Protein AF-A0A1G5ZN25-F1 (afdb_monomer_lite)

Foldseek 3Di:
DDDDDDDCVVCVVVVVVVVDDDDPPVVDDDDPDDDDDDDPPPPQDPVNVVVCVVPDDDD

Organism: NCBI:txid1165689

pLDDT: mean 84.42, std 7.14, range [63.66, 92.62]

Sequence (59 aa):
MGLAYLPEDQVTTCLADGRLVRVLADWCAPFAGYHLYYPSRRQATPAFSLLVDALRYRG

Secondary structure (DSSP, 8-state):
-------HHHHHHHHHTTSS----GGGPPPP--------TTS---HHHHHHHHHH----

Radius of gyration: 17.75 Å; chains: 1; bounding box: 34×22×47 Å

InterPro domains:
  IPR005119 LysR, substrate-binding [PF03466] (1-56)

Structure (mmCIF, N/CA/C/O backbone):
data_AF-A0A1G5ZN25-F1
#
_entry.id   AF-A0A1G5ZN25-F1
#
loop_
_atom_site.group_PDB
_atom_site.id
_atom_site.type_symbol
_atom_site.label_atom_id
_atom_site.label_alt_id
_atom_site.label_comp_id
_atom_site.label_asym_id
_atom_site.label_entity_id
_atom_site.label_seq_id
_atom_site.pdbx_PDB_ins_code
_atom_site.Cartn_x
_atom_site.Cartn_y
_atom_site.Cartn_z
_atom_site.occupancy
_atom_site.B_iso_or_equiv
_atom_site.auth_seq_id
_atom_site.auth_comp_id
_atom_site.auth_asym_id
_atom_site.auth_atom_id
_atom_site.pdbx_PDB_model_num
ATOM 1 N N . MET A 1 1 ? -0.611 2.988 24.768 1.00 68.25 1 MET A N 1
ATOM 2 C CA . MET A 1 1 ? -1.487 2.698 23.610 1.00 68.25 1 MET A CA 1
ATOM 3 C C . MET A 1 1 ? -1.542 3.941 22.741 1.00 68.25 1 MET A C 1
ATOM 5 O O . MET A 1 1 ? -1.497 5.028 23.302 1.00 68.25 1 MET A O 1
ATOM 9 N N . GLY A 1 2 ? -1.570 3.798 21.417 1.00 88.62 2 GLY A N 1
ATOM 10 C CA . GLY A 1 2 ? -1.508 4.926 20.487 1.00 88.62 2 GLY A CA 1
ATOM 11 C C . GLY A 1 2 ? -2.036 4.557 19.105 1.00 88.62 2 GLY A C 1
ATOM 12 O O . GLY A 1 2 ? -2.459 3.423 18.888 1.00 88.62 2 GLY A O 1
ATOM 13 N N . LEU A 1 3 ? -2.009 5.525 18.193 1.00 90.31 3 LEU A N 1
ATOM 14 C CA . LEU A 1 3 ? -2.396 5.356 16.796 1.00 90.31 3 LEU A CA 1
ATOM 15 C C . LEU A 1 3 ? -1.144 5.311 15.920 1.00 90.31 3 LEU A C 1
ATOM 17 O O . LEU A 1 3 ? -0.158 5.990 16.208 1.00 90.31 3 LEU A O 1
ATOM 21 N N . ALA A 1 4 ? -1.199 4.530 14.848 1.00 89.00 4 ALA A N 1
ATOM 22 C CA . ALA A 1 4 ? -0.157 4.473 13.835 1.00 89.00 4 ALA A CA 1
ATOM 23 C C . ALA A 1 4 ? -0.784 4.672 12.454 1.00 89.00 4 ALA A C 1
ATOM 25 O O . ALA A 1 4 ? -1.868 4.156 12.185 1.00 89.00 4 ALA A O 1
ATOM 26 N N . TYR A 1 5 ? -0.093 5.417 11.593 1.00 87.69 5 TYR A N 1
ATOM 27 C CA . TYR A 1 5 ? -0.456 5.579 10.190 1.00 87.69 5 TYR A CA 1
ATOM 28 C C . TYR A 1 5 ? 0.498 4.735 9.351 1.00 87.69 5 TYR A C 1
ATOM 30 O O . TYR A 1 5 ? 1.679 5.062 9.228 1.00 87.69 5 TYR A O 1
ATOM 38 N N . LEU A 1 6 ? 0.001 3.604 8.857 1.00 87.44 6 LEU A N 1
ATOM 39 C CA . LEU A 1 6 ? 0.790 2.582 8.176 1.00 87.44 6 LEU A CA 1
ATOM 40 C C . LEU A 1 6 ? 0.029 2.078 6.941 1.00 87.44 6 LEU A C 1
ATOM 42 O O . LEU A 1 6 ? -1.203 2.038 6.970 1.00 87.44 6 LEU A O 1
ATOM 46 N N . PRO A 1 7 ? 0.744 1.664 5.882 1.00 86.62 7 PRO A N 1
ATOM 47 C CA . PRO A 1 7 ? 0.167 0.928 4.761 1.00 86.62 7 PRO A CA 1
ATOM 48 C C . PRO A 1 7 ? -0.605 -0.330 5.198 1.00 86.62 7 PRO A C 1
ATOM 50 O O . PRO A 1 7 ? -0.187 -1.042 6.114 1.00 86.62 7 PRO A O 1
ATOM 53 N N . GLU A 1 8 ? -1.737 -0.599 4.541 1.00 85.69 8 GLU A N 1
ATOM 54 C CA . GLU A 1 8 ? -2.662 -1.683 4.911 1.00 85.69 8 GLU A CA 1
ATOM 55 C C . GLU A 1 8 ? -2.033 -3.079 4.772 1.00 85.69 8 GLU A C 1
ATOM 57 O O . GLU A 1 8 ? -2.286 -3.959 5.598 1.00 85.69 8 GLU A O 1
ATOM 62 N N . ASP A 1 9 ? -1.142 -3.267 3.796 1.00 85.81 9 ASP A N 1
ATOM 63 C CA . ASP A 1 9 ? -0.412 -4.517 3.553 1.00 85.81 9 ASP A CA 1
ATOM 64 C C . ASP A 1 9 ? 0.414 -4.961 4.770 1.00 85.81 9 ASP A C 1
ATOM 66 O O . ASP A 1 9 ? 0.498 -6.151 5.066 1.00 85.81 9 ASP A O 1
ATOM 70 N N . GLN A 1 10 ? 0.952 -4.011 5.538 1.00 87.69 10 GLN A N 1
ATOM 71 C CA . GLN A 1 10 ? 1.758 -4.305 6.726 1.00 87.69 10 GLN A CA 1
ATOM 72 C C . GLN A 1 10 ? 0.921 -4.704 7.945 1.00 87.69 10 GLN A C 1
ATOM 74 O O . GLN A 1 10 ? 1.425 -5.360 8.857 1.00 87.69 10 GLN A O 1
ATOM 79 N N . VAL A 1 11 ? -0.351 -4.300 7.989 1.00 90.94 11 VAL A N 1
ATOM 80 C CA . VAL A 1 11 ? -1.228 -4.490 9.156 1.00 90.94 11 VAL A CA 1
ATOM 81 C C . VAL A 1 11 ? -2.372 -5.466 8.903 1.00 90.94 11 VAL A C 1
ATOM 83 O O . VAL A 1 11 ? -3.103 -5.778 9.840 1.00 90.94 11 VAL A O 1
ATOM 86 N N . THR A 1 12 ? -2.500 -5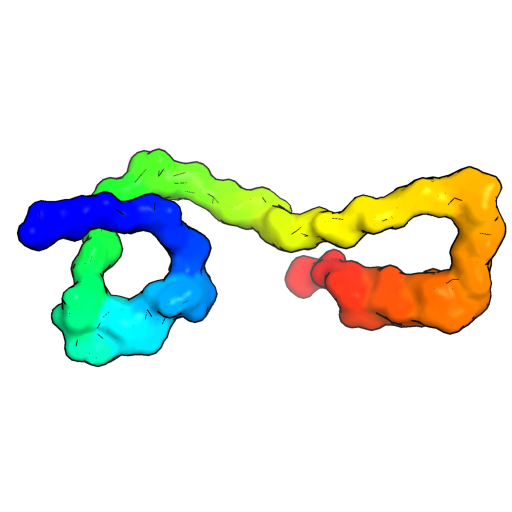.996 7.682 1.00 90.25 12 THR A N 1
ATOM 87 C CA . THR A 1 12 ? -3.591 -6.898 7.275 1.00 90.25 12 THR A CA 1
ATOM 88 C C . THR A 1 12 ? -3.728 -8.092 8.224 1.00 90.25 12 THR A C 1
ATOM 90 O O . THR A 1 12 ? -4.821 -8.356 8.720 1.00 90.25 12 THR A O 1
ATOM 93 N N . THR A 1 13 ? -2.623 -8.765 8.566 1.00 91.44 13 THR A N 1
ATOM 94 C CA . THR A 1 13 ? -2.634 -9.899 9.509 1.00 91.44 13 THR A CA 1
ATOM 95 C C . THR A 1 13 ? -3.091 -9.479 10.905 1.00 91.44 13 THR A C 1
ATOM 97 O O . THR A 1 13 ? -3.925 -10.132 11.517 1.00 91.44 13 THR A O 1
ATOM 100 N N . CYS A 1 14 ? -2.603 -8.344 11.405 1.00 88.88 14 CYS A N 1
ATOM 101 C CA . CYS A 1 14 ? -2.970 -7.844 12.728 1.00 88.88 14 CYS A CA 1
ATOM 102 C C . CYS A 1 14 ? -4.434 -7.381 12.810 1.00 88.88 14 CYS A C 1
ATOM 104 O O . CYS A 1 14 ? -5.034 -7.464 13.881 1.00 88.88 14 CYS A O 1
ATOM 106 N N . LEU A 1 15 ? -4.996 -6.882 11.703 1.00 90.12 15 LEU A N 1
ATOM 107 C CA . LEU A 1 15 ? -6.419 -6.561 11.580 1.00 90.12 15 LEU A CA 1
ATOM 108 C C . LEU A 1 15 ? -7.265 -7.842 11.561 1.00 90.12 15 LEU A C 1
ATOM 110 O O . LEU A 1 15 ? -8.273 -7.906 12.260 1.00 90.12 15 LEU A O 1
ATOM 114 N N . ALA A 1 16 ? -6.835 -8.865 10.815 1.00 91.94 16 ALA A N 1
ATOM 115 C CA . ALA A 1 16 ? -7.507 -10.165 10.767 1.00 91.94 16 ALA A CA 1
ATOM 116 C C . ALA A 1 16 ? -7.509 -10.871 12.136 1.00 91.94 16 ALA A C 1
ATOM 118 O O . ALA A 1 16 ? -8.533 -11.408 12.551 1.00 91.94 16 ALA A O 1
ATOM 119 N N . ASP A 1 17 ? -6.398 -10.788 12.871 1.00 92.62 17 ASP A N 1
ATOM 120 C CA . ASP A 1 17 ? -6.252 -11.338 14.225 1.00 92.62 17 ASP A CA 1
ATOM 121 C C . ASP A 1 17 ? -6.976 -10.503 15.307 1.00 92.62 17 ASP A C 1
ATOM 123 O O . ASP A 1 17 ? -6.935 -10.849 16.489 1.00 92.62 17 ASP A O 1
ATOM 127 N N . GLY A 1 18 ? -7.587 -9.364 14.951 1.00 90.06 18 GLY A N 1
ATOM 128 C CA . GLY A 1 18 ? -8.267 -8.463 15.894 1.00 90.06 18 GLY A CA 1
ATOM 129 C C . GLY A 1 18 ? -7.331 -7.720 16.859 1.00 90.06 18 GLY A C 1
ATOM 130 O O . GLY A 1 18 ? -7.786 -7.097 17.818 1.00 90.06 18 GLY A O 1
ATOM 131 N N . ARG A 1 19 ? -6.015 -7.768 16.618 1.00 90.62 19 ARG A N 1
ATOM 132 C CA . ARG A 1 19 ? -4.991 -7.081 17.424 1.00 90.62 19 ARG A CA 1
ATOM 133 C C . ARG A 1 19 ? -4.916 -5.585 17.123 1.00 90.62 19 ARG A C 1
ATOM 135 O O . ARG A 1 19 ? -4.425 -4.822 17.952 1.00 90.62 19 ARG A O 1
ATOM 142 N N . LEU A 1 20 ? -5.372 -5.180 15.939 1.00 90.75 20 LEU A N 1
ATOM 143 C CA . LEU A 1 20 ? -5.511 -3.790 15.516 1.00 90.75 20 LEU A CA 1
ATOM 144 C C . LEU A 1 20 ? -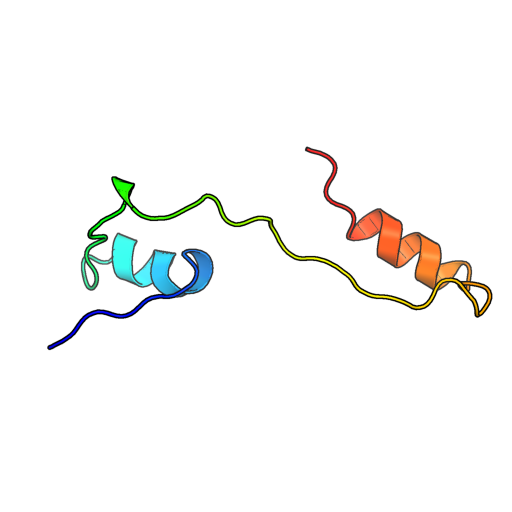6.948 -3.520 15.071 1.00 90.75 20 LEU A C 1
ATOM 146 O O . LEU A 1 20 ? -7.636 -4.406 14.572 1.00 90.75 20 LEU A O 1
ATOM 150 N N . VAL A 1 21 ? -7.377 -2.268 15.215 1.00 89.81 21 VAL A N 1
ATOM 151 C CA . VAL A 1 21 ? -8.669 -1.784 14.724 1.00 89.81 21 VAL A CA 1
ATOM 152 C C . VAL A 1 21 ? -8.412 -0.609 13.793 1.00 89.81 21 VAL A C 1
ATOM 154 O O . VAL A 1 21 ? -7.689 0.324 14.147 1.00 89.81 21 VAL A O 1
ATOM 157 N N . ARG A 1 22 ? -9.005 -0.653 12.598 1.00 88.88 22 ARG A N 1
ATOM 158 C CA . ARG A 1 22 ? -8.954 0.457 11.646 1.00 88.88 22 ARG A CA 1
ATOM 159 C C . ARG A 1 22 ? -9.867 1.581 12.133 1.00 88.88 22 ARG A C 1
ATOM 161 O O . ARG A 1 22 ? -11.054 1.364 12.356 1.00 88.88 22 ARG A O 1
ATOM 168 N N . VAL A 1 23 ? -9.312 2.780 12.272 1.00 90.88 23 VAL A N 1
ATOM 169 C CA . VAL A 1 23 ? -10.031 3.998 12.673 1.00 90.88 23 VAL A CA 1
ATOM 170 C C . VAL A 1 23 ? -9.829 5.084 11.621 1.00 90.88 23 VAL A C 1
ATOM 172 O O . VAL A 1 23 ? -8.857 5.026 10.873 1.00 90.88 23 VAL A O 1
ATOM 175 N N . LEU A 1 24 ? -10.734 6.068 11.561 1.00 89.06 24 LEU A N 1
ATOM 176 C CA . LEU A 1 24 ? -10.649 7.209 10.632 1.00 89.06 24 LEU A CA 1
ATOM 177 C C . LEU A 1 24 ? -10.522 6.805 9.149 1.00 89.06 24 LEU A C 1
ATOM 179 O O . LEU A 1 24 ? -9.909 7.522 8.362 1.00 89.06 24 LEU A O 1
ATOM 183 N N . ALA A 1 25 ? -11.116 5.673 8.756 1.00 85.38 25 ALA A N 1
ATOM 184 C CA . ALA A 1 25 ? -11.068 5.190 7.374 1.00 85.38 25 ALA A CA 1
ATOM 185 C C . ALA A 1 25 ? -11.606 6.230 6.372 1.00 85.38 25 ALA A C 1
ATOM 187 O O . ALA A 1 25 ? -11.030 6.396 5.303 1.00 85.38 25 ALA A O 1
ATOM 188 N N . ASP A 1 26 ? -12.632 6.993 6.762 1.00 85.31 26 ASP A N 1
ATOM 189 C CA . ASP A 1 26 ? -13.253 8.033 5.925 1.00 85.31 26 ASP A CA 1
ATOM 190 C C . ASP A 1 26 ? -12.327 9.228 5.635 1.00 85.31 26 ASP A C 1
ATOM 192 O O . ASP A 1 26 ? -12.589 10.022 4.735 1.00 85.31 26 ASP A O 1
ATOM 196 N N . TRP A 1 27 ? -11.242 9.364 6.399 1.00 85.75 27 TRP A N 1
ATOM 197 C CA . TRP A 1 27 ? -10.280 10.463 6.295 1.00 85.75 27 TRP A CA 1
ATOM 198 C C . TRP A 1 27 ? -8.990 10.044 5.582 1.00 85.75 27 TRP A C 1
ATOM 200 O O . TRP A 1 27 ? -8.073 10.854 5.438 1.00 85.75 27 TRP A O 1
ATOM 210 N N . CYS A 1 28 ? -8.892 8.786 5.142 1.00 83.25 28 CYS A N 1
ATOM 211 C CA . CYS A 1 28 ? -7.709 8.262 4.478 1.00 83.25 28 CYS A CA 1
ATOM 212 C C . CYS A 1 28 ? -7.881 8.333 2.957 1.00 83.25 28 CYS A C 1
ATOM 214 O O . CYS A 1 28 ? -8.756 7.683 2.385 1.00 83.25 28 CYS A O 1
ATOM 216 N N . ALA A 1 29 ? -7.034 9.118 2.290 1.00 83.31 29 ALA A N 1
ATOM 217 C CA . ALA A 1 29 ? -7.029 9.168 0.833 1.00 83.31 29 ALA A CA 1
ATOM 218 C C . ALA A 1 29 ? -6.609 7.804 0.241 1.00 83.31 29 ALA A C 1
ATOM 220 O O . ALA A 1 29 ? -5.786 7.109 0.849 1.00 83.31 29 ALA A O 1
ATOM 221 N N . PRO A 1 30 ? -7.117 7.427 -0.949 1.00 82.44 30 PRO A N 1
ATOM 222 C CA . PRO A 1 30 ? -6.667 6.226 -1.640 1.00 82.44 30 PRO A CA 1
ATOM 223 C C . PRO A 1 30 ? -5.155 6.264 -1.863 1.00 82.44 30 PRO A C 1
ATOM 225 O O . PRO A 1 30 ? -4.602 7.280 -2.294 1.00 82.44 30 PRO A O 1
ATOM 228 N N . PHE A 1 31 ? -4.480 5.151 -1.588 1.00 82.56 31 PHE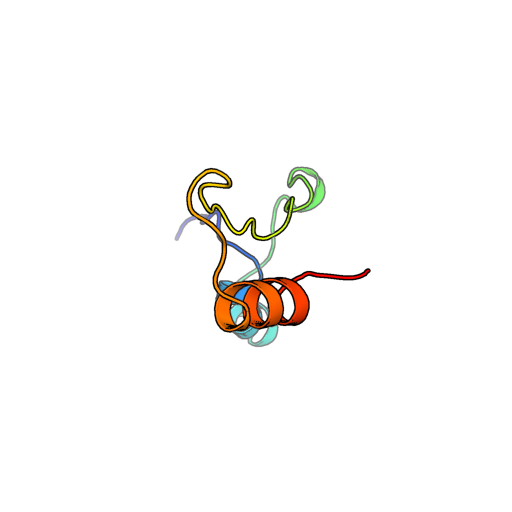 A N 1
ATOM 229 C CA . PHE A 1 31 ? -3.057 5.029 -1.867 1.00 82.56 31 PHE A CA 1
ATOM 230 C C . PHE A 1 31 ? -2.828 5.080 -3.384 1.00 82.56 31 PHE A C 1
ATOM 232 O O . PHE A 1 31 ? -3.387 4.271 -4.121 1.00 82.56 31 PHE A O 1
ATOM 239 N N . ALA A 1 32 ? -1.992 6.014 -3.851 1.00 80.44 32 ALA A N 1
ATOM 240 C CA . ALA A 1 32 ? -1.706 6.214 -5.278 1.00 80.44 32 ALA A CA 1
ATOM 241 C C . ALA A 1 32 ? -0.983 5.021 -5.944 1.00 80.44 32 ALA A C 1
ATOM 243 O O . ALA A 1 32 ? -0.806 5.002 -7.161 1.00 80.44 32 ALA A O 1
ATOM 244 N N . GLY A 1 33 ? -0.591 4.020 -5.152 1.00 84.75 33 GLY A N 1
ATOM 245 C CA . GLY A 1 33 ? 0.154 2.855 -5.596 1.00 84.75 33 GLY A CA 1
ATOM 246 C C . GLY A 1 33 ? 1.664 3.059 -5.502 1.00 84.75 33 GLY A C 1
ATOM 247 O O . GLY A 1 33 ? 2.171 4.118 -5.126 1.00 84.75 33 GLY A O 1
ATOM 248 N N . TYR A 1 34 ? 2.400 2.003 -5.836 1.00 85.88 34 TYR A N 1
ATOM 249 C CA . TYR A 1 34 ? 3.855 2.050 -5.896 1.00 85.88 34 TYR A CA 1
ATOM 250 C C . TYR A 1 34 ? 4.315 2.575 -7.256 1.00 85.88 34 TYR A C 1
ATOM 252 O O . TYR A 1 34 ? 3.856 2.119 -8.304 1.00 85.88 34 TYR A O 1
ATOM 260 N N . HIS A 1 35 ? 5.269 3.505 -7.242 1.00 86.38 35 HIS A N 1
ATOM 261 C CA . HIS A 1 35 ? 5.859 4.069 -8.452 1.00 86.38 35 HIS A CA 1
ATOM 262 C C . HIS A 1 35 ? 7.297 3.578 -8.628 1.00 86.38 35 HIS A C 1
ATOM 264 O O . HIS A 1 35 ? 8.131 3.724 -7.734 1.00 86.38 35 HIS A O 1
ATOM 270 N N . LEU A 1 36 ? 7.605 3.034 -9.806 1.00 85.75 36 LEU A N 1
ATOM 271 C CA . LEU A 1 36 ? 8.966 2.667 -10.188 1.00 85.75 36 LEU A CA 1
ATOM 272 C C . LEU A 1 36 ? 9.653 3.868 -10.854 1.00 85.75 36 LEU A C 1
ATOM 274 O O . LEU A 1 36 ? 9.315 4.234 -11.979 1.00 85.75 36 LEU A O 1
ATOM 278 N N . TYR A 1 37 ? 10.626 4.478 -10.176 1.00 85.50 37 TYR A N 1
ATOM 279 C CA . TYR A 1 37 ? 11.422 5.573 -10.738 1.00 85.50 37 TYR A CA 1
ATOM 280 C C . TYR A 1 37 ? 12.676 5.043 -11.443 1.00 85.50 37 TYR A C 1
ATOM 282 O O . TYR A 1 37 ? 13.501 4.367 -10.829 1.00 85.50 37 TYR A O 1
ATOM 290 N N . TYR A 1 38 ? 12.852 5.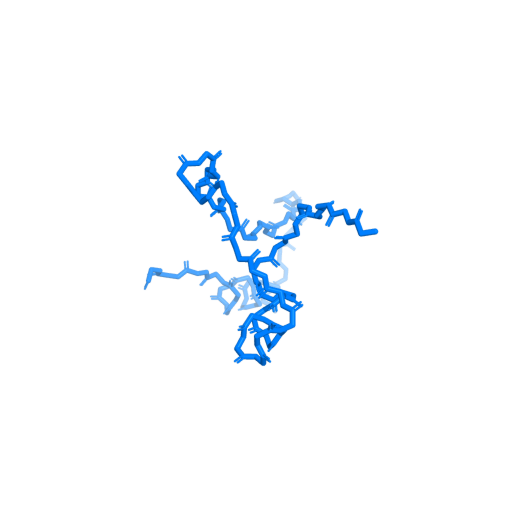392 -12.721 1.00 83.81 38 TYR A N 1
ATOM 291 C CA . TYR A 1 38 ? 14.079 5.113 -13.468 1.00 83.81 38 TYR A CA 1
ATOM 292 C C . TYR A 1 38 ? 14.395 6.219 -14.493 1.00 83.81 38 TYR A C 1
ATOM 294 O O . TYR A 1 38 ? 13.485 6.808 -15.083 1.00 83.81 38 TYR A O 1
ATOM 302 N N . PRO A 1 39 ? 15.682 6.529 -14.739 1.00 78.00 39 PRO A N 1
ATOM 303 C CA . PRO A 1 39 ? 16.075 7.578 -15.672 1.00 78.00 39 PRO A CA 1
ATOM 304 C C . PRO A 1 39 ? 15.953 7.118 -17.132 1.00 78.00 39 PRO A C 1
ATOM 306 O O . PRO A 1 39 ? 16.690 6.252 -17.592 1.00 78.00 39 PRO A O 1
ATOM 309 N N . SER A 1 40 ? 15.092 7.786 -17.904 1.00 67.88 40 SER A N 1
ATOM 310 C CA . SER A 1 40 ? 14.840 7.501 -19.330 1.00 67.88 40 SER A CA 1
ATOM 311 C C . SER A 1 40 ? 16.043 7.714 -20.272 1.00 67.88 40 SER A C 1
ATOM 313 O O . SER A 1 40 ? 15.956 7.370 -21.448 1.00 67.88 40 SER A O 1
ATOM 315 N N . ARG A 1 41 ? 17.139 8.337 -19.811 1.00 66.00 41 ARG A N 1
ATOM 316 C CA . ARG A 1 41 ? 18.207 8.875 -20.685 1.00 66.00 41 ARG A CA 1
ATOM 317 C C . ARG A 1 41 ? 19.376 7.921 -20.947 1.00 66.00 41 ARG A C 1
ATOM 319 O O . ARG A 1 41 ? 20.227 8.228 -21.773 1.00 66.00 41 ARG A O 1
ATOM 326 N N . ARG A 1 42 ? 19.440 6.777 -20.264 1.00 63.66 42 ARG A N 1
ATOM 327 C CA . ARG A 1 42 ? 20.359 5.680 -20.605 1.00 63.66 42 ARG A CA 1
ATOM 328 C C . ARG A 1 42 ? 19.506 4.603 -21.246 1.00 63.66 42 ARG A C 1
ATOM 330 O O . ARG A 1 42 ? 18.533 4.199 -20.622 1.00 63.66 42 ARG A O 1
ATOM 337 N N . GLN A 1 43 ? 19.831 4.204 -22.478 1.00 66.94 43 GLN A N 1
ATOM 338 C CA . GLN A 1 43 ? 19.127 3.139 -23.199 1.00 66.94 43 GLN A CA 1
ATOM 339 C C . GLN A 1 43 ? 18.790 1.997 -22.234 1.00 66.94 43 GLN A C 1
ATOM 341 O O . GLN A 1 43 ? 19.693 1.338 -21.715 1.00 66.94 43 GLN A O 1
ATOM 346 N N . ALA A 1 44 ? 17.499 1.824 -21.940 1.00 68.88 44 ALA A N 1
ATOM 347 C CA . ALA A 1 44 ? 17.031 0.704 -21.145 1.00 68.88 44 ALA A CA 1
ATOM 348 C C . ALA A 1 44 ? 17.472 -0.568 -21.867 1.00 68.88 44 ALA A C 1
AT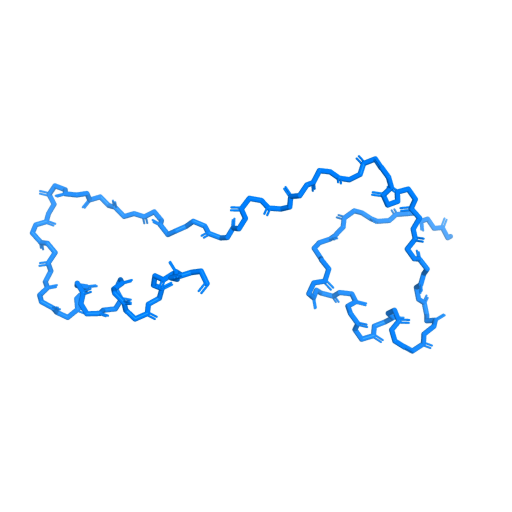OM 350 O O . ALA A 1 44 ? 17.188 -0.744 -23.053 1.00 68.88 44 ALA A O 1
ATOM 351 N N . THR A 1 45 ? 18.220 -1.426 -21.179 1.00 79.38 45 THR A N 1
ATOM 352 C CA . THR A 1 45 ? 18.574 -2.720 -21.753 1.00 79.38 45 THR A CA 1
ATOM 353 C C . THR A 1 45 ? 17.283 -3.502 -22.024 1.00 79.38 45 THR A C 1
ATOM 355 O O . THR A 1 45 ? 16.306 -3.328 -21.290 1.00 79.38 45 THR A O 1
ATOM 358 N N . PRO A 1 46 ? 17.251 -4.399 -23.024 1.00 81.00 46 PRO A N 1
ATOM 359 C CA . PRO A 1 46 ? 16.068 -5.220 -23.293 1.00 81.00 46 PRO A CA 1
ATOM 360 C C . PRO A 1 46 ? 15.555 -5.964 -22.048 1.00 81.00 46 PRO A C 1
ATOM 362 O O . PRO A 1 46 ? 14.351 -6.051 -21.823 1.00 81.00 46 PRO A O 1
ATOM 365 N N . ALA A 1 47 ? 16.468 -6.424 -21.184 1.00 84.12 47 ALA A N 1
ATOM 366 C CA . ALA A 1 47 ? 16.133 -7.049 -19.906 1.00 84.12 47 ALA A CA 1
ATOM 367 C C . ALA A 1 47 ? 15.426 -6.092 -18.927 1.00 84.12 47 ALA A C 1
ATOM 369 O O . ALA A 1 47 ? 14.500 -6.496 -18.229 1.00 84.12 47 ALA A O 1
ATOM 370 N N . PHE A 1 48 ? 15.830 -4.819 -18.886 1.00 85.00 48 PHE A N 1
ATOM 371 C CA . PHE A 1 48 ? 15.189 -3.818 -18.036 1.00 85.00 48 PHE A CA 1
ATOM 372 C C . PHE A 1 48 ? 13.781 -3.473 -18.530 1.00 85.00 48 PHE A C 1
ATOM 374 O O . PHE A 1 48 ? 12.864 -3.373 -17.722 1.00 85.00 48 PHE A O 1
ATOM 381 N N . SER A 1 49 ? 13.580 -3.355 -19.845 1.00 84.69 49 SER A N 1
ATOM 382 C CA . SER A 1 49 ? 12.243 -3.157 -20.417 1.00 84.69 49 SER A CA 1
ATOM 383 C C . SER A 1 49 ? 11.297 -4.312 -20.079 1.00 84.69 49 SER A C 1
ATOM 385 O O . SER A 1 49 ? 10.173 -4.059 -19.654 1.00 84.69 49 SER A O 1
ATOM 387 N N . LEU A 1 50 ? 11.770 -5.563 -20.172 1.00 88.81 50 LEU A N 1
ATOM 388 C CA . LEU A 1 50 ? 10.998 -6.743 -19.763 1.00 88.81 50 LEU A CA 1
ATOM 389 C C . LEU A 1 50 ? 10.620 -6.705 -18.276 1.00 88.81 50 LEU A C 1
ATOM 391 O O . LEU A 1 50 ? 9.484 -7.016 -17.927 1.00 88.81 50 LEU A O 1
ATOM 395 N N . LEU A 1 51 ? 11.544 -6.294 -17.403 1.00 88.50 51 LEU A N 1
ATOM 396 C CA . LEU A 1 51 ? 11.269 -6.135 -15.973 1.00 88.50 51 LEU A CA 1
ATOM 397 C C . LEU A 1 51 ? 10.211 -5.055 -15.714 1.00 88.50 51 LEU A C 1
ATOM 399 O O . LEU A 1 51 ? 9.279 -5.283 -14.946 1.00 88.50 51 LEU A O 1
ATOM 403 N N . VAL A 1 52 ? 10.343 -3.890 -16.353 1.00 88.25 52 VAL A N 1
ATOM 404 C CA . VAL A 1 52 ? 9.368 -2.799 -16.224 1.00 88.25 52 VAL A CA 1
ATOM 405 C C . VAL A 1 52 ? 7.990 -3.264 -16.681 1.00 88.25 52 VAL A C 1
ATOM 407 O O . VAL A 1 52 ? 7.016 -3.007 -15.983 1.00 88.25 52 VAL A O 1
ATOM 410 N N . ASP A 1 53 ? 7.894 -3.976 -17.805 1.00 86.56 53 ASP A N 1
ATOM 411 C CA . ASP A 1 53 ? 6.615 -4.493 -18.295 1.00 86.56 53 ASP A CA 1
ATOM 412 C C . ASP A 1 53 ? 6.023 -5.588 -17.402 1.00 86.56 53 ASP A C 1
ATOM 414 O O . ASP A 1 53 ? 4.802 -5.640 -17.261 1.00 86.56 53 ASP A O 1
ATOM 418 N N . ALA A 1 54 ? 6.855 -6.424 -16.774 1.00 89.62 54 ALA A N 1
ATOM 419 C CA . ALA A 1 54 ? 6.406 -7.434 -15.815 1.00 89.62 54 ALA A CA 1
ATOM 420 C C . ALA A 1 54 ? 5.894 -6.818 -14.501 1.00 89.62 54 ALA A C 1
ATOM 422 O O . ALA A 1 54 ? 4.947 -7.328 -13.910 1.00 89.62 54 ALA A O 1
ATOM 423 N N . LEU A 1 55 ? 6.509 -5.721 -14.048 1.00 89.00 55 LEU A N 1
ATOM 424 C CA . LEU A 1 55 ? 6.133 -5.015 -12.818 1.00 89.00 55 LEU A CA 1
ATOM 425 C C . LEU A 1 55 ? 5.052 -3.946 -13.033 1.00 89.00 55 LEU A C 1
ATOM 427 O O . LEU A 1 55 ? 4.518 -3.403 -12.065 1.00 89.00 55 LEU A O 1
ATOM 431 N N . ARG A 1 56 ? 4.737 -3.601 -14.284 1.00 87.19 56 ARG A N 1
ATOM 432 C CA . ARG A 1 56 ? 3.734 -2.587 -14.609 1.00 87.19 56 ARG A CA 1
ATOM 433 C C . ARG A 1 56 ? 2.339 -3.109 -14.273 1.00 87.19 56 ARG A C 1
ATOM 435 O O . ARG A 1 56 ? 1.856 -4.064 -14.874 1.00 87.19 56 ARG A O 1
AT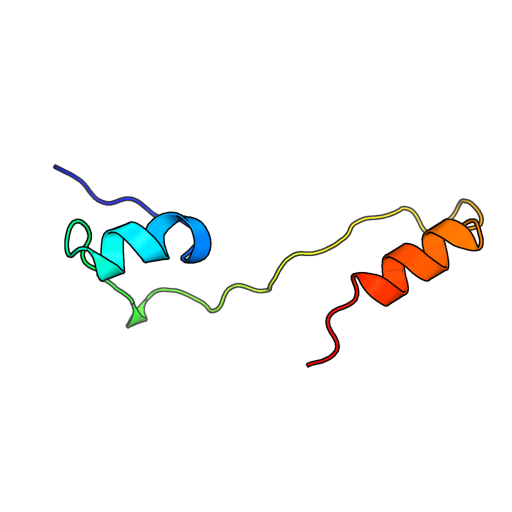OM 442 N N . TYR A 1 57 ? 1.667 -2.417 -13.359 1.00 85.19 57 TYR A N 1
ATOM 443 C CA . TYR A 1 57 ? 0.262 -2.660 -13.045 1.00 85.19 57 TYR A CA 1
ATOM 444 C C . TYR A 1 57 ? -0.637 -2.324 -14.253 1.00 85.19 57 TYR A C 1
ATOM 446 O O . TYR A 1 57 ? -0.452 -1.282 -14.887 1.00 85.19 57 TYR A O 1
ATOM 454 N N . ARG A 1 58 ? -1.585 -3.213 -14.594 1.00 80.69 58 ARG A N 1
ATOM 455 C CA . ARG A 1 58 ? -2.448 -3.125 -15.796 1.00 80.69 58 ARG A CA 1
ATOM 456 C C . ARG A 1 58 ? -3.951 -3.000 -15.502 1.00 80.69 58 ARG A C 1
ATOM 458 O O . ARG A 1 58 ? -4.740 -3.197 -16.421 1.00 80.69 58 ARG A O 1
ATOM 465 N N . GLY A 1 59 ? -4.318 -2.599 -14.282 1.00 67.81 59 GLY A N 1
ATOM 466 C CA . GLY A 1 59 ? -5.719 -2.526 -13.851 1.00 67.81 59 GLY A CA 1
ATOM 467 C C . GLY A 1 59 ? -6.239 -3.884 -13.422 1.00 67.81 59 GLY A C 1
ATOM 468 O O . GLY A 1 59 ? -6.218 -4.811 -14.257 1.00 67.81 59 GLY A O 1
#